Protein AF-A0A7K7Z639-F1 (afdb_monomer_lite)

Radius of gyration: 13.75 Å; chains: 1; bounding box: 36×29×29 Å

Organism: NCBI:txid254552

InterPro domains:
  IPR003417 Core-binding factor, beta subunit [PF02312] (1-105)
  IPR003417 Core-binding factor, beta subunit [PTHR10276] (1-105)
  IPR036552 Core-binding factor, beta subunit superfamily [G3DSA:2.40.250.10] (1-105)
  IPR036552 Core-binding factor, beta subunit superfamily [SSF50723] (1-105)

Secondary structure (DSSP, 8-state):
--S-TTS-HHHHHHHHHHHHHTTEEEEE-TTT--EEEEE-S-TT--S---PPPPTTTEESSSSTTEEEEEEEEEETTEEEEEEEEEETTTS-EEEEEEE-HHHH-

Foldseek 3Di:
DPPDPVDDLVVVLVVQVVCVQQQWDWDADPVPRRIDTFGQADPVDDDDDSDGRDCVAWPCPPDPQKIWGWGWDQDPNFTWIKTWMAGSRPRDTDIDIGGDPVVVD

Sequence (105 aa):
YTGFRDRPHEERQARFQNACRDGRSEIAFVATGTNLSLQFFPASWQGEQRQTPTREYVDFEREGGKVYLKAPMILNGVCVIWKGWIDLQRLDGMGCLEFDEERAQ

pLDDT: mean 92.7, std 9.74, range [52.72, 98.56]

Structure (mmCIF, N/CA/C/O backbone):
data_AF-A0A7K7Z639-F1
#
_entry.id   AF-A0A7K7Z639-F1
#
loop_
_atom_site.group_PDB
_atom_site.id
_atom_site.type_symbol
_atom_site.label_atom_id
_atom_site.label_alt_id
_atom_site.label_comp_id
_atom_site.label_asym_id
_atom_site.label_entity_id
_atom_site.label_seq_id
_atom_site.pdbx_PDB_ins_code
_atom_site.Cartn_x
_atom_site.Cartn_y
_atom_site.Cartn_z
_atom_site.occupancy
_atom_site.B_iso_or_equiv
_atom_site.auth_seq_id
_atom_site.auth_comp_id
_atom_site.auth_asym_id
_atom_site.auth_atom_id
_atom_site.pdbx_PDB_model_num
ATOM 1 N N . TYR A 1 1 ? -5.993 -4.470 -0.327 1.00 95.44 1 TYR A N 1
ATOM 2 C CA . TYR A 1 1 ? -5.347 -5.432 0.593 1.00 95.44 1 TYR A CA 1
ATOM 3 C C . TYR A 1 1 ? -5.820 -6.848 0.296 1.00 95.44 1 TYR A C 1
ATOM 5 O O . TYR A 1 1 ? -7.017 -7.055 0.107 1.00 95.44 1 TYR A O 1
ATOM 13 N N . THR A 1 2 ? -4.913 -7.823 0.224 1.00 95.44 2 THR A N 1
ATOM 14 C CA . THR A 1 2 ? -5.256 -9.206 -0.166 1.00 95.44 2 THR A CA 1
ATOM 15 C C . THR A 1 2 ? -5.226 -10.221 0.970 1.00 95.44 2 THR A C 1
ATOM 17 O O . THR A 1 2 ? -5.767 -11.306 0.774 1.00 95.44 2 THR A O 1
ATOM 20 N N . GLY A 1 3 ? -4.686 -9.875 2.141 1.00 94.06 3 GLY A N 1
ATOM 21 C CA . GLY A 1 3 ? -4.529 -10.800 3.266 1.00 94.06 3 GLY A CA 1
ATOM 22 C C . GLY A 1 3 ? -5.840 -11.246 3.933 1.00 94.06 3 GLY A C 1
ATOM 23 O O . GLY A 1 3 ? -6.852 -10.530 3.914 1.00 94.06 3 GLY A O 1
ATOM 24 N N . PHE A 1 4 ? -5.784 -12.439 4.540 1.00 95.06 4 PHE A N 1
ATOM 25 C CA . PHE A 1 4 ? -6.797 -13.033 5.431 1.00 95.06 4 PHE A CA 1
ATOM 26 C C . PHE A 1 4 ? -8.235 -12.987 4.889 1.00 95.06 4 PHE A C 1
ATOM 28 O O . P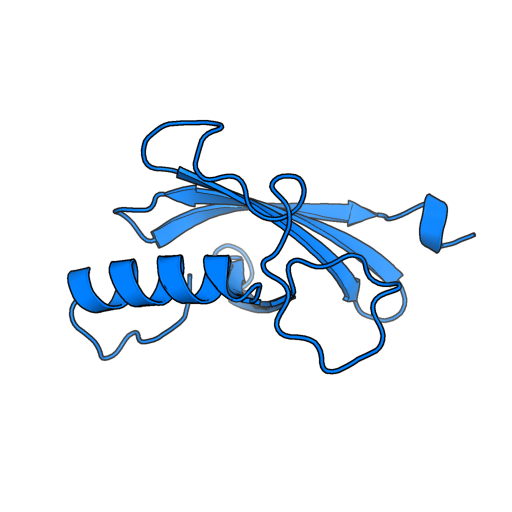HE A 1 4 ? -9.160 -12.622 5.609 1.00 95.06 4 PHE A O 1
ATOM 35 N N . ARG A 1 5 ? -8.447 -13.299 3.602 1.00 93.94 5 ARG A N 1
ATOM 36 C CA . ARG A 1 5 ? -9.785 -13.244 2.969 1.00 93.94 5 ARG A CA 1
ATOM 37 C C . ARG A 1 5 ? -10.802 -14.211 3.591 1.00 93.94 5 ARG A C 1
ATOM 39 O O . ARG A 1 5 ? -11.995 -14.007 3.416 1.00 93.94 5 ARG A O 1
ATOM 46 N N . ASP A 1 6 ? -10.327 -15.232 4.296 1.00 96.62 6 ASP A N 1
ATOM 47 C CA . ASP A 1 6 ? -11.101 -16.219 5.055 1.00 96.62 6 ASP A CA 1
ATOM 48 C C . ASP A 1 6 ? -11.613 -15.698 6.411 1.00 96.62 6 ASP A C 1
ATOM 50 O O . ASP A 1 6 ? -12.418 -16.366 7.058 1.00 96.62 6 ASP A O 1
ATOM 54 N N . ARG A 1 7 ? -11.147 -14.526 6.865 1.00 97.56 7 ARG A N 1
ATOM 55 C CA . ARG A 1 7 ? -11.450 -13.971 8.193 1.00 97.56 7 ARG A CA 1
ATOM 56 C C . ARG A 1 7 ? -12.541 -12.897 8.161 1.00 97.56 7 ARG A C 1
ATOM 58 O O . ARG A 1 7 ? -12.712 -12.236 7.132 1.00 97.56 7 ARG A O 1
ATOM 65 N N . PRO A 1 8 ? -13.243 -12.664 9.290 1.00 98.19 8 PRO A N 1
ATOM 66 C CA . PRO A 1 8 ? -14.183 -11.555 9.425 1.00 98.19 8 PRO A CA 1
ATOM 67 C C . PRO A 1 8 ? -13.544 -10.210 9.079 1.00 98.19 8 PRO A C 1
ATOM 69 O O . PRO A 1 8 ? -12.368 -9.971 9.356 1.00 98.19 8 PRO A O 1
ATOM 72 N N . HIS A 1 9 ? -14.336 -9.310 8.499 1.00 97.56 9 HIS A N 1
ATOM 73 C CA . HIS A 1 9 ? -13.838 -8.035 7.979 1.00 97.56 9 HIS A CA 1
ATOM 74 C C . HIS A 1 9 ? -13.130 -7.176 9.035 1.00 97.56 9 HIS A C 1
ATOM 76 O O . HIS A 1 9 ? -12.046 -6.664 8.777 1.00 97.56 9 HIS A O 1
ATOM 82 N N . GLU A 1 10 ? -13.682 -7.093 10.244 1.00 97.81 10 GLU A N 1
ATOM 83 C CA . GLU A 1 10 ? -13.077 -6.369 11.371 1.00 97.81 10 GLU A CA 1
ATOM 84 C C . GLU A 1 10 ? -11.699 -6.935 11.760 1.00 97.81 10 GLU A C 1
ATOM 86 O O . GLU A 1 10 ? -10.735 -6.193 11.955 1.00 97.81 10 GLU A O 1
ATOM 91 N N . GLU A 1 11 ? -11.556 -8.266 11.769 1.00 98.06 11 GLU A N 1
ATOM 92 C CA . GLU A 1 11 ? -10.267 -8.916 12.021 1.00 98.06 11 GLU A CA 1
ATOM 93 C C . GLU A 1 11 ? -9.257 -8.570 10.917 1.00 98.06 11 GLU A C 1
ATOM 95 O O . GLU A 1 11 ? -8.088 -8.289 11.198 1.00 98.06 11 GLU A O 1
ATOM 100 N N . ARG A 1 12 ? -9.701 -8.530 9.655 1.00 97.88 12 ARG A N 1
ATOM 101 C CA . ARG A 1 12 ? -8.855 -8.131 8.520 1.00 97.88 12 ARG A CA 1
ATOM 102 C C . ARG A 1 12 ? -8.387 -6.685 8.645 1.00 97.88 12 ARG A C 1
ATOM 104 O O . ARG A 1 12 ? -7.221 -6.419 8.358 1.00 97.88 12 ARG A O 1
ATOM 111 N N . GLN A 1 13 ? -9.249 -5.774 9.096 1.00 98.31 13 GLN A N 1
ATOM 112 C CA . GLN A 1 13 ? -8.891 -4.371 9.326 1.00 98.31 13 GLN A CA 1
ATOM 113 C C . GLN A 1 13 ? -7.798 -4.249 10.391 1.00 98.31 13 GLN A C 1
ATOM 115 O O . GLN A 1 13 ? -6.770 -3.612 10.150 1.00 98.31 13 GLN A O 1
ATOM 120 N N . ALA A 1 14 ? -7.979 -4.913 11.536 1.00 98.06 14 ALA A N 1
ATOM 121 C CA . ALA A 1 14 ? -6.997 -4.910 12.618 1.00 98.06 14 ALA A CA 1
ATOM 122 C C . ALA A 1 14 ? -5.654 -5.511 12.168 1.00 98.06 14 ALA A C 1
ATOM 124 O O . ALA A 1 14 ? -4.593 -4.927 12.402 1.00 98.06 14 ALA A O 1
ATOM 125 N N . ARG A 1 15 ? -5.686 -6.647 11.458 1.00 97.81 15 ARG A N 1
ATOM 126 C CA . ARG A 1 15 ? -4.482 -7.305 10.928 1.00 97.81 15 ARG A CA 1
ATOM 127 C C . ARG A 1 15 ? -3.757 -6.459 9.893 1.00 97.81 15 ARG A C 1
ATOM 129 O O . ARG A 1 15 ? -2.534 -6.392 9.943 1.00 97.81 15 ARG A O 1
ATOM 136 N N . PHE A 1 16 ? -4.483 -5.812 8.984 1.00 98.12 16 PHE A N 1
ATOM 137 C CA . PHE A 1 16 ? -3.892 -4.913 7.998 1.00 98.12 16 PHE A CA 1
ATOM 138 C C . PHE A 1 16 ? -3.155 -3.755 8.676 1.00 98.12 16 PHE A C 1
ATOM 140 O O . PHE A 1 16 ? -1.981 -3.530 8.389 1.00 98.12 16 PHE A O 1
ATOM 147 N N . GLN A 1 17 ? -3.805 -3.072 9.623 1.00 97.75 17 GLN A N 1
ATOM 148 C CA . GLN A 1 17 ? -3.183 -1.962 10.344 1.00 97.75 17 GLN A CA 1
ATOM 149 C C . GLN A 1 17 ? -1.944 -2.403 11.129 1.00 97.75 17 GLN A C 1
ATOM 151 O O . GLN A 1 17 ? -0.925 -1.715 11.098 1.00 97.75 17 GLN A O 1
ATOM 156 N N . ASN A 1 18 ? -2.007 -3.554 11.803 1.00 96.69 18 ASN A N 1
ATOM 157 C CA . ASN A 1 18 ? -0.862 -4.098 12.531 1.00 96.69 18 ASN A CA 1
ATOM 158 C C . ASN A 1 18 ? 0.283 -4.467 11.584 1.00 96.69 18 ASN A C 1
ATOM 160 O O . ASN A 1 18 ? 1.412 -4.075 11.837 1.00 96.69 18 ASN A O 1
ATOM 164 N N . ALA A 1 19 ? -0.004 -5.110 10.450 1.00 96.06 19 ALA A N 1
ATOM 165 C CA . ALA A 1 19 ? 1.014 -5.433 9.452 1.00 96.06 19 ALA A CA 1
ATOM 166 C C . ALA A 1 19 ? 1.698 -4.168 8.900 1.00 96.06 19 ALA A C 1
ATOM 168 O O . ALA A 1 19 ? 2.924 -4.125 8.794 1.00 96.06 19 ALA A O 1
ATOM 169 N N . CYS A 1 20 ? 0.930 -3.105 8.630 1.00 96.50 20 CYS A N 1
ATOM 170 C CA . CYS A 1 20 ? 1.489 -1.808 8.252 1.00 96.50 20 CYS A CA 1
ATOM 171 C C . CYS A 1 20 ? 2.412 -1.237 9.336 1.00 96.50 20 CYS A C 1
ATOM 173 O O . CYS A 1 20 ? 3.501 -0.783 9.001 1.00 96.50 20 CYS A O 1
ATOM 175 N N . ARG A 1 21 ? 2.032 -1.310 10.620 1.00 95.25 21 ARG A N 1
ATOM 176 C CA . ARG A 1 21 ? 2.899 -0.908 11.748 1.00 95.25 21 ARG A CA 1
ATOM 177 C C . ARG A 1 21 ? 4.122 -1.814 11.917 1.00 95.25 21 ARG A C 1
ATOM 179 O O . ARG A 1 21 ? 5.144 -1.344 12.394 1.00 95.25 21 ARG A O 1
ATOM 186 N N . ASP A 1 22 ? 4.045 -3.064 11.475 1.00 93.56 22 ASP A N 1
ATOM 187 C CA . ASP A 1 22 ? 5.178 -3.994 11.409 1.00 93.56 22 ASP A CA 1
ATOM 188 C C . ASP A 1 22 ? 6.044 -3.785 10.148 1.00 93.56 22 ASP A C 1
ATOM 190 O O . ASP A 1 22 ? 7.039 -4.482 9.953 1.00 93.56 22 ASP A O 1
ATOM 194 N N . GLY A 1 23 ? 5.669 -2.849 9.269 1.00 94.19 23 GLY A N 1
ATOM 195 C CA . GLY A 1 23 ? 6.449 -2.484 8.090 1.00 94.19 23 GLY A CA 1
ATOM 196 C C . GLY A 1 23 ? 6.253 -3.385 6.872 1.00 94.19 23 GLY A C 1
ATOM 197 O O . GLY A 1 23 ? 7.103 -3.390 5.983 1.00 94.19 23 GLY A O 1
ATOM 198 N N . ARG A 1 24 ? 5.153 -4.146 6.786 1.00 94.38 24 ARG A N 1
ATOM 199 C CA . ARG A 1 24 ? 4.871 -5.007 5.623 1.00 94.38 24 ARG A CA 1
ATOM 200 C C . ARG A 1 24 ? 3.389 -5.127 5.297 1.00 94.38 24 A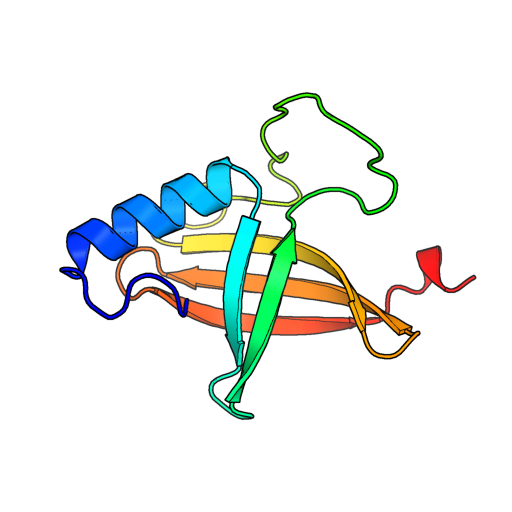RG A C 1
ATOM 202 O O . ARG A 1 24 ? 2.538 -5.065 6.175 1.00 94.38 24 ARG A O 1
ATOM 209 N N . SER A 1 25 ? 3.053 -5.360 4.034 1.00 96.31 25 SER A N 1
ATOM 210 C CA . SER A 1 25 ? 1.677 -5.703 3.655 1.00 96.31 25 SER A CA 1
ATOM 211 C C . SER A 1 25 ? 1.613 -6.400 2.305 1.00 96.31 25 SER A C 1
ATOM 213 O O . SER A 1 25 ? 2.519 -6.276 1.486 1.00 96.31 25 SER A O 1
ATOM 215 N N . GLU A 1 26 ? 0.510 -7.100 2.062 1.00 95.69 26 GLU A N 1
ATOM 216 C CA . GLU A 1 26 ? 0.202 -7.708 0.772 1.00 95.69 26 GLU A CA 1
ATOM 217 C C . GLU A 1 26 ? -0.966 -6.978 0.115 1.00 95.69 26 GLU A C 1
ATOM 219 O O . GLU A 1 26 ? -2.060 -6.817 0.683 1.00 95.69 26 GLU A O 1
ATOM 224 N N . ILE A 1 27 ? -0.730 -6.528 -1.110 1.00 96.44 27 ILE A N 1
ATOM 225 C CA . ILE A 1 27 ? -1.722 -5.832 -1.919 1.00 96.44 27 ILE A CA 1
ATOM 226 C C . ILE A 1 27 ? -1.793 -6.448 -3.310 1.00 96.44 27 ILE A C 1
ATOM 228 O O . ILE A 1 27 ? -0.910 -7.187 -3.733 1.00 96.44 27 ILE A O 1
ATOM 232 N N . ALA A 1 28 ? -2.844 -6.099 -4.041 1.00 96.00 28 ALA A N 1
ATOM 233 C CA . ALA A 1 28 ? -2.929 -6.391 -5.457 1.00 96.00 28 ALA A CA 1
ATOM 234 C C . ALA A 1 28 ? -3.501 -5.197 -6.200 1.00 96.00 28 ALA A C 1
ATOM 236 O O . ALA A 1 28 ? -4.414 -4.531 -5.701 1.00 96.00 28 ALA A O 1
ATOM 237 N N . PHE A 1 29 ? -2.999 -4.970 -7.408 1.00 95.19 29 PHE A N 1
ATOM 238 C CA . PHE A 1 29 ? -3.654 -4.087 -8.356 1.00 95.19 29 PHE A CA 1
ATOM 239 C C . PHE A 1 29 ? -4.887 -4.786 -8.919 1.00 95.19 29 PHE A C 1
ATOM 241 O O . PHE A 1 29 ? -4.779 -5.797 -9.606 1.00 95.19 29 PHE A O 1
ATOM 248 N N . VAL A 1 30 ? -6.071 -4.236 -8.640 1.00 93.25 30 VAL A N 1
ATOM 249 C CA . VAL A 1 30 ? -7.347 -4.809 -9.104 1.00 93.25 30 VAL A CA 1
ATOM 250 C C . VAL A 1 30 ? -7.411 -4.860 -10.633 1.00 93.25 30 VAL A C 1
ATOM 252 O O . VAL A 1 30 ? -7.891 -5.843 -11.183 1.00 93.25 30 VAL A O 1
ATOM 255 N N . ALA A 1 31 ? -6.875 -3.842 -11.315 1.00 89.00 31 ALA A N 1
ATOM 256 C CA . ALA A 1 31 ? -6.916 -3.732 -12.773 1.00 89.00 31 ALA A CA 1
ATOM 257 C C . ALA A 1 31 ? -6.151 -4.850 -13.505 1.00 89.00 31 ALA A C 1
ATOM 259 O O . ALA A 1 31 ? -6.546 -5.242 -14.597 1.00 89.00 31 ALA A O 1
ATOM 260 N N . THR A 1 32 ? -5.064 -5.359 -12.918 1.00 93.06 32 THR A N 1
ATOM 261 C CA . THR A 1 32 ? -4.180 -6.346 -13.564 1.00 93.06 32 THR A CA 1
ATOM 262 C C . THR A 1 32 ? -4.146 -7.692 -12.846 1.00 93.06 32 THR A C 1
ATOM 264 O O . THR A 1 32 ? -3.593 -8.653 -13.370 1.00 93.06 32 THR A O 1
ATOM 267 N N . GLY A 1 33 ? -4.684 -7.773 -11.625 1.00 92.75 33 GLY A N 1
ATOM 268 C CA . GLY A 1 33 ? -4.540 -8.940 -10.755 1.00 92.75 33 GLY A CA 1
ATOM 269 C C . GLY A 1 33 ? -3.116 -9.152 -10.222 1.00 92.75 33 GLY A C 1
ATOM 270 O O . GLY A 1 33 ? -2.846 -10.182 -9.607 1.00 92.75 33 GLY A O 1
ATOM 271 N N . THR A 1 34 ? -2.196 -8.205 -10.434 1.00 94.56 34 THR A N 1
ATOM 272 C CA . THR A 1 34 ? -0.802 -8.315 -9.983 1.00 94.56 34 THR A CA 1
ATOM 273 C C . THR A 1 34 ? -0.726 -8.175 -8.467 1.00 94.56 34 THR A C 1
ATOM 275 O O . THR A 1 34 ? -1.095 -7.130 -7.930 1.00 94.56 34 THR A O 1
ATOM 278 N N . ASN A 1 35 ? -0.226 -9.206 -7.782 1.00 95.69 35 ASN A N 1
ATOM 279 C CA . ASN A 1 35 ? 0.015 -9.179 -6.339 1.00 95.69 35 ASN A CA 1
ATOM 280 C C . ASN A 1 35 ? 1.418 -8.640 -6.045 1.00 95.69 35 ASN A C 1
ATOM 282 O O . ASN A 1 35 ? 2.374 -8.997 -6.731 1.00 95.69 35 ASN A O 1
ATOM 286 N N . LEU A 1 36 ? 1.532 -7.817 -5.007 1.00 95.81 36 LEU A N 1
ATOM 287 C CA . LEU A 1 36 ? 2.787 -7.259 -4.521 1.00 95.81 36 LEU A CA 1
ATOM 288 C C . LEU A 1 36 ? 2.895 -7.488 -3.012 1.00 95.81 36 LEU A C 1
ATOM 290 O O . LEU A 1 36 ? 1.989 -7.133 -2.251 1.00 95.81 36 LEU A O 1
ATOM 294 N N . SER A 1 37 ? 4.029 -8.039 -2.589 1.00 95.50 37 SER A N 1
ATOM 295 C CA . SER A 1 37 ? 4.451 -8.056 -1.190 1.00 95.50 37 SER A CA 1
ATOM 296 C C . SER A 1 37 ? 5.321 -6.828 -0.945 1.00 95.50 37 SER A C 1
ATOM 298 O O . SER A 1 37 ? 6.390 -6.691 -1.537 1.00 95.50 37 SER A O 1
ATOM 300 N N . LEU A 1 38 ? 4.840 -5.914 -0.108 1.00 95.75 38 LEU A N 1
ATOM 301 C CA . LEU A 1 38 ? 5.474 -4.626 0.150 1.00 95.75 38 LEU A CA 1
ATOM 302 C C . LEU A 1 38 ? 6.230 -4.636 1.477 1.00 95.75 38 LEU A C 1
ATOM 304 O O . LEU A 1 38 ? 5.756 -5.208 2.463 1.00 95.75 38 LEU A O 1
ATOM 308 N N . GLN A 1 39 ? 7.364 -3.937 1.501 1.00 95.00 39 GLN A N 1
ATOM 309 C CA . GLN A 1 39 ? 8.115 -3.598 2.707 1.00 95.00 39 GLN A CA 1
ATOM 310 C C . GLN A 1 39 ? 8.215 -2.075 2.823 1.00 95.00 39 GLN A C 1
ATOM 312 O O . GLN A 1 39 ? 8.559 -1.391 1.861 1.00 95.00 39 GLN A O 1
ATOM 317 N N . PHE A 1 40 ? 7.900 -1.544 3.999 1.00 94.62 40 PHE A N 1
ATOM 318 C CA . PHE A 1 40 ? 7.789 -0.109 4.263 1.00 94.62 40 PHE A CA 1
ATOM 319 C C . PHE A 1 40 ? 9.054 0.426 4.939 1.00 94.62 40 PHE A C 1
ATOM 321 O O . PHE A 1 40 ? 8.997 1.081 5.977 1.00 94.62 40 PHE A O 1
ATOM 328 N N . PHE A 1 41 ? 10.208 0.111 4.356 1.00 91.75 41 PHE A N 1
ATOM 329 C CA . PHE A 1 41 ? 11.518 0.512 4.859 1.00 91.75 41 PHE A CA 1
ATOM 330 C C . PHE A 1 41 ? 12.376 1.077 3.724 1.00 91.75 41 PHE A C 1
ATOM 332 O O . PHE A 1 41 ? 12.147 0.744 2.557 1.00 91.75 41 PHE A O 1
ATOM 339 N N . PRO A 1 42 ? 13.389 1.903 4.035 1.00 85.62 42 PRO A N 1
ATOM 340 C CA . PRO A 1 42 ? 14.375 2.303 3.043 1.00 85.62 42 PRO A CA 1
ATOM 341 C C . PRO A 1 42 ? 15.060 1.064 2.467 1.00 85.62 42 PRO A C 1
ATOM 343 O O . PRO A 1 42 ? 15.480 0.184 3.207 1.00 85.62 42 PRO A O 1
ATOM 346 N N . ALA A 1 43 ? 15.264 0.990 1.156 1.00 76.69 43 ALA A N 1
ATOM 347 C CA . ALA A 1 43 ? 15.861 -0.208 0.557 1.00 76.69 43 ALA A CA 1
ATOM 348 C C . ALA A 1 43 ? 17.394 -0.327 0.754 1.00 76.69 43 ALA A C 1
ATOM 350 O O . ALA A 1 43 ? 18.041 -1.128 0.095 1.00 76.69 43 ALA A O 1
ATOM 351 N N . SER A 1 44 ? 18.007 0.503 1.608 1.00 72.44 44 SER A N 1
ATOM 352 C CA . SER A 1 44 ? 19.370 0.302 2.137 1.00 72.44 44 SER A CA 1
ATOM 353 C C . SER A 1 44 ? 19.364 -0.505 3.442 1.00 72.44 44 SER A C 1
ATOM 355 O O . SER A 1 44 ? 20.414 -0.748 4.031 1.00 72.44 44 SER A O 1
ATOM 357 N N . TRP A 1 45 ? 18.183 -0.905 3.912 1.00 68.69 45 TRP A N 1
ATOM 358 C CA . TRP A 1 45 ? 18.009 -1.589 5.178 1.00 68.69 45 TRP A CA 1
ATOM 359 C C . TRP A 1 45 ? 18.520 -3.036 5.101 1.00 68.69 45 TRP A C 1
ATOM 361 O O . TRP A 1 45 ? 18.012 -3.852 4.333 1.00 68.69 45 TRP A O 1
ATOM 371 N N . GLN A 1 46 ? 19.544 -3.343 5.901 1.00 58.09 46 GLN A N 1
ATOM 372 C CA . GLN A 1 46 ? 20.124 -4.675 6.075 1.00 58.09 46 GLN A CA 1
ATOM 373 C C . GLN A 1 46 ? 20.075 -5.048 7.571 1.00 58.09 46 GLN A C 1
ATOM 375 O O . GLN A 1 46 ? 20.988 -4.704 8.313 1.00 58.09 46 GLN A O 1
ATOM 380 N N . GLY A 1 47 ? 19.026 -5.745 8.029 1.00 60.56 47 GLY A N 1
ATOM 381 C CA . GLY A 1 47 ? 19.119 -6.586 9.238 1.00 60.56 47 GLY A CA 1
ATOM 382 C C . GLY A 1 47 ? 18.217 -6.297 10.460 1.00 60.56 47 GLY A C 1
ATOM 383 O O . GLY A 1 47 ? 18.065 -5.173 10.927 1.00 60.56 47 GLY A O 1
ATOM 384 N N . GLU A 1 48 ? 17.684 -7.416 10.975 1.00 52.72 48 GLU A N 1
ATOM 385 C CA . GLU A 1 48 ? 17.290 -7.896 12.326 1.00 52.72 48 GLU A CA 1
ATOM 386 C C . GLU A 1 48 ? 16.798 -7.007 13.487 1.00 52.72 48 GLU A C 1
ATOM 388 O O . GLU A 1 48 ? 16.240 -7.573 14.434 1.00 52.72 48 GLU A O 1
ATOM 393 N N . GLN A 1 49 ? 16.886 -5.676 13.477 1.00 56.44 49 GLN A N 1
ATOM 394 C CA . GLN A 1 49 ? 16.223 -4.899 14.538 1.00 56.44 49 GLN A CA 1
ATOM 395 C C . GLN A 1 49 ? 14.746 -4.660 14.210 1.00 56.44 49 GLN A C 1
ATOM 397 O O . GLN A 1 49 ? 14.414 -4.129 13.156 1.00 56.44 49 GLN A O 1
ATOM 402 N N . ARG A 1 50 ? 13.843 -5.014 15.139 1.00 61.28 50 ARG A N 1
ATOM 403 C CA . ARG A 1 50 ? 12.416 -4.638 15.097 1.00 61.28 50 ARG A CA 1
ATOM 404 C C . ARG A 1 50 ? 12.279 -3.118 15.238 1.00 61.28 50 ARG A C 1
ATOM 406 O O . ARG A 1 50 ? 11.975 -2.619 16.318 1.00 61.28 50 ARG A O 1
ATOM 413 N N . GLN A 1 51 ? 12.547 -2.385 14.167 1.00 70.12 51 GLN A N 1
ATOM 414 C CA . GLN A 1 51 ? 12.227 -0.970 14.070 1.00 70.12 51 GLN A CA 1
ATOM 415 C C . GLN A 1 51 ? 10.884 -0.795 13.377 1.00 70.12 51 GLN A C 1
ATOM 417 O O . GLN A 1 51 ? 10.588 -1.432 12.368 1.00 70.12 51 GLN A O 1
ATOM 422 N N . THR A 1 52 ? 10.072 0.081 13.952 1.00 85.12 52 THR A N 1
ATOM 423 C CA . THR A 1 52 ? 8.807 0.528 13.378 1.00 85.12 52 THR A CA 1
ATOM 424 C C . THR A 1 52 ? 9.102 1.384 12.139 1.00 85.12 52 THR A C 1
ATOM 426 O O . THR A 1 52 ? 10.009 2.221 12.200 1.00 85.12 52 THR A O 1
ATOM 429 N N . PRO A 1 53 ? 8.372 1.214 11.022 1.00 91.69 53 PRO A N 1
ATOM 430 C CA . PRO A 1 53 ? 8.510 2.077 9.857 1.00 91.69 53 PRO A CA 1
ATOM 431 C C . PRO A 1 53 ? 8.266 3.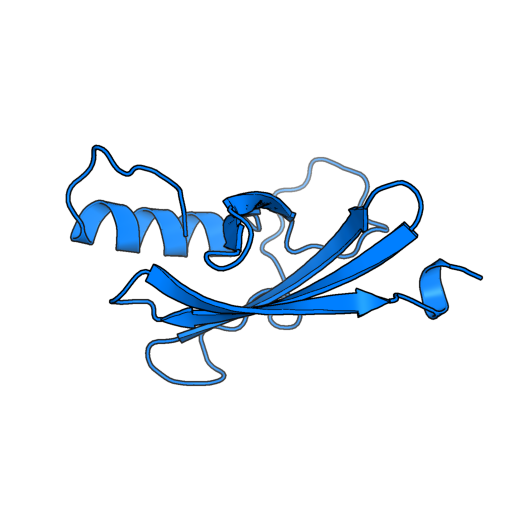538 10.245 1.00 91.69 53 PRO A C 1
ATOM 433 O O . PRO A 1 53 ? 7.421 3.850 11.089 1.00 91.69 53 PRO A O 1
ATOM 436 N N . THR A 1 54 ? 9.018 4.449 9.629 1.00 94.06 54 THR A N 1
ATOM 437 C CA . THR A 1 54 ? 8.835 5.883 9.866 1.00 94.06 54 THR A CA 1
ATOM 438 C C . THR A 1 54 ? 7.570 6.384 9.172 1.00 94.06 54 THR A C 1
ATOM 440 O O . THR A 1 54 ? 7.042 5.754 8.250 1.00 94.06 54 THR A O 1
ATOM 443 N N . ARG A 1 55 ? 7.117 7.580 9.565 1.00 95.38 55 ARG A N 1
ATOM 444 C CA . ARG A 1 55 ? 5.960 8.247 8.951 1.00 95.38 55 ARG A CA 1
ATOM 445 C C . ARG A 1 55 ? 6.129 8.500 7.447 1.00 95.38 55 ARG A C 1
ATOM 447 O O . ARG A 1 55 ? 5.145 8.609 6.733 1.00 95.38 55 ARG A O 1
ATOM 454 N N . GLU A 1 56 ? 7.364 8.554 6.946 1.00 95.62 56 GLU A N 1
ATOM 455 C CA . GLU A 1 56 ? 7.627 8.671 5.507 1.00 95.62 56 GLU A CA 1
ATOM 456 C C . GLU A 1 56 ? 7.124 7.445 4.718 1.00 95.62 56 GLU A C 1
ATOM 458 O O . GLU A 1 56 ? 6.674 7.582 3.579 1.00 95.62 56 GLU A O 1
ATOM 463 N N . TYR A 1 57 ? 7.188 6.253 5.322 1.00 96.50 57 TYR A N 1
ATOM 464 C CA . TYR A 1 57 ? 6.810 4.990 4.683 1.00 96.50 57 TYR A CA 1
ATOM 465 C C . TYR A 1 57 ? 5.402 4.531 5.060 1.00 96.50 57 TYR A C 1
ATOM 467 O O . TYR A 1 57 ? 4.745 3.879 4.247 1.00 96.50 57 TYR A O 1
ATOM 475 N N . VAL A 1 58 ? 4.935 4.875 6.265 1.00 97.94 58 VAL A N 1
ATOM 476 C CA . VAL A 1 58 ? 3.598 4.537 6.774 1.00 97.94 58 VAL A CA 1
ATOM 477 C C . VAL A 1 58 ? 3.009 5.730 7.529 1.00 97.94 58 VAL A C 1
ATOM 479 O O . VAL A 1 58 ? 3.397 6.004 8.662 1.00 97.94 58 VAL A O 1
ATOM 482 N N . ASP A 1 59 ? 2.035 6.416 6.932 1.00 98.19 59 ASP A N 1
ATOM 483 C CA . ASP A 1 59 ? 1.386 7.595 7.519 1.00 98.19 59 ASP A CA 1
ATOM 484 C C . ASP A 1 59 ? -0.121 7.368 7.719 1.00 98.19 59 ASP A C 1
ATOM 486 O O . ASP A 1 59 ? -0.902 7.388 6.764 1.00 98.19 59 ASP A O 1
ATOM 490 N N . PHE A 1 60 ? -0.530 7.168 8.974 1.00 97.94 60 PHE A N 1
ATOM 491 C CA . PHE A 1 60 ? -1.939 7.074 9.390 1.00 97.94 60 PHE A CA 1
ATOM 492 C C . PHE A 1 60 ? -2.576 8.437 9.705 1.00 97.94 60 PHE A C 1
ATOM 494 O O . PHE A 1 60 ? -3.783 8.521 9.913 1.00 97.94 60 PHE A O 1
ATOM 501 N N . GLU A 1 61 ? -1.775 9.496 9.803 1.00 97.25 61 GLU A N 1
ATOM 502 C CA . GLU A 1 61 ? -2.200 10.812 10.288 1.00 97.25 61 GLU A CA 1
ATOM 503 C C . GLU A 1 61 ? -2.423 11.815 9.155 1.00 97.25 61 GLU A C 1
ATOM 505 O O . GLU A 1 61 ? -3.035 12.859 9.370 1.00 97.25 61 GLU A O 1
ATOM 510 N N . ARG A 1 62 ? -1.936 11.523 7.943 1.00 96.75 62 ARG A N 1
ATOM 511 C CA . ARG A 1 62 ? -2.096 12.401 6.777 1.00 96.75 62 ARG A CA 1
ATOM 512 C C . ARG A 1 62 ? -3.559 12.677 6.428 1.00 96.75 62 ARG A C 1
ATOM 514 O O . ARG A 1 62 ? -3.885 13.797 6.050 1.00 96.75 62 ARG A O 1
ATOM 521 N N . GLU A 1 63 ? -4.425 11.670 6.523 1.00 97.69 63 GLU A N 1
ATOM 522 C CA . GLU A 1 63 ? -5.863 11.809 6.279 1.00 97.69 63 GLU A CA 1
ATOM 523 C C . GLU A 1 63 ? -6.639 10.792 7.119 1.00 97.69 63 GLU A C 1
ATOM 525 O O . GLU A 1 63 ? -6.335 9.598 7.101 1.00 97.69 63 GLU A O 1
ATOM 530 N N . GLY A 1 64 ? -7.659 11.261 7.841 1.00 97.44 64 GLY A N 1
ATOM 531 C CA . GLY A 1 64 ? -8.469 10.410 8.708 1.00 97.44 64 GLY A CA 1
ATOM 532 C C . GLY A 1 64 ? -9.128 9.259 7.944 1.00 97.44 64 GLY A C 1
ATOM 533 O O . GLY A 1 64 ? -9.717 9.457 6.885 1.00 97.44 64 GLY A O 1
ATOM 534 N N . GLY A 1 65 ? -9.039 8.047 8.495 1.00 97.44 65 GLY A N 1
ATOM 535 C CA . GLY A 1 65 ? -9.624 6.847 7.891 1.00 97.44 65 GLY A CA 1
ATOM 536 C C . GLY A 1 65 ? -8.794 6.223 6.765 1.00 97.44 65 GLY A C 1
ATOM 537 O O . GLY A 1 65 ? -9.202 5.192 6.235 1.00 97.44 65 GLY A O 1
ATOM 538 N N . LYS A 1 66 ? -7.621 6.776 6.430 1.00 98.50 66 LYS A N 1
ATOM 539 C CA . LYS A 1 66 ? -6.701 6.221 5.429 1.00 98.50 66 LYS A CA 1
ATOM 540 C C . LYS A 1 66 ? -5.307 6.009 6.007 1.00 98.50 66 LYS A C 1
ATOM 542 O O . LYS A 1 66 ? -4.918 6.626 6.992 1.00 98.50 66 LYS A O 1
ATOM 547 N N . VAL A 1 67 ? -4.539 5.143 5.358 1.00 98.50 67 VAL A N 1
ATOM 548 C CA . VAL A 1 67 ? -3.090 5.038 5.555 1.00 98.50 67 VAL A CA 1
ATOM 549 C C . VAL A 1 67 ? -2.389 5.275 4.230 1.00 98.50 67 VAL A C 1
ATOM 551 O O . VAL A 1 67 ? -2.733 4.642 3.232 1.00 98.50 67 VAL A O 1
ATOM 554 N N . TYR A 1 68 ? -1.424 6.189 4.216 1.00 98.56 68 TYR A N 1
ATOM 555 C CA . TYR A 1 68 ? -0.539 6.424 3.081 1.00 98.56 68 TYR A CA 1
ATOM 556 C C . TYR A 1 68 ? 0.723 5.591 3.250 1.00 98.56 68 TYR A C 1
ATOM 558 O O . TYR A 1 68 ? 1.281 5.501 4.341 1.00 98.56 68 TYR A O 1
ATOM 566 N N . LEU A 1 69 ? 1.146 4.952 2.169 1.00 98.31 69 LEU A N 1
ATOM 567 C CA . LEU A 1 69 ? 2.159 3.913 2.186 1.00 98.31 69 LEU A CA 1
ATOM 568 C C . LEU A 1 69 ? 3.156 4.144 1.043 1.00 98.31 69 LEU A C 1
ATOM 570 O O . LEU A 1 69 ? 2.760 4.480 -0.078 1.00 98.31 69 LEU A O 1
ATOM 574 N N . LYS A 1 70 ? 4.442 3.933 1.324 1.00 97.75 70 LYS A N 1
ATOM 575 C CA . LYS A 1 70 ? 5.551 4.004 0.362 1.00 97.75 70 LYS A CA 1
ATOM 576 C C . LYS A 1 70 ? 6.434 2.770 0.545 1.00 97.75 70 LYS A C 1
ATOM 578 O O . LYS A 1 70 ? 6.802 2.444 1.669 1.00 97.75 70 LYS A O 1
ATOM 583 N N . ALA A 1 71 ? 6.765 2.084 -0.544 1.00 97.00 71 ALA A N 1
ATOM 584 C CA . ALA A 1 71 ? 7.557 0.857 -0.524 1.00 97.00 71 ALA A CA 1
ATOM 585 C C . ALA A 1 71 ? 8.525 0.814 -1.722 1.00 97.00 71 ALA A C 1
ATOM 587 O O . ALA A 1 71 ? 8.074 0.604 -2.850 1.00 97.00 71 ALA A O 1
ATOM 588 N N . PRO A 1 72 ? 9.836 1.028 -1.515 1.00 95.56 72 PRO A N 1
ATOM 589 C CA . PRO A 1 72 ? 10.835 0.825 -2.557 1.00 95.56 72 PRO A CA 1
ATOM 590 C C . PRO A 1 72 ? 11.033 -0.673 -2.817 1.00 95.56 72 PRO A C 1
ATOM 592 O O . PRO A 1 72 ? 11.050 -1.478 -1.885 1.00 95.56 72 PRO A O 1
ATOM 595 N N . MET A 1 73 ? 11.189 -1.061 -4.080 1.00 93.94 73 MET A N 1
ATOM 596 C CA . MET A 1 73 ? 11.413 -2.451 -4.471 1.00 93.94 73 MET A CA 1
ATOM 597 C C . MET A 1 73 ? 12.101 -2.564 -5.833 1.00 93.94 73 MET A C 1
ATOM 599 O O . MET A 1 73 ? 12.135 -1.621 -6.619 1.00 93.94 73 MET A O 1
ATOM 603 N N . ILE A 1 74 ? 12.630 -3.752 -6.123 1.00 93.75 74 ILE A N 1
ATOM 604 C CA . ILE A 1 74 ? 13.123 -4.103 -7.454 1.00 93.75 74 ILE A CA 1
ATOM 605 C C . ILE A 1 74 ? 12.047 -4.924 -8.153 1.00 93.75 74 ILE A C 1
ATOM 607 O O . ILE A 1 74 ? 11.701 -6.013 -7.693 1.00 93.75 74 ILE A O 1
ATOM 611 N N . LEU A 1 75 ? 11.527 -4.421 -9.269 1.00 93.69 75 LEU A N 1
ATOM 612 C CA . LEU A 1 75 ? 10.538 -5.121 -10.082 1.00 93.69 75 LEU A CA 1
ATOM 613 C C . LEU A 1 75 ? 11.141 -5.426 -11.451 1.00 93.69 75 LEU A C 1
ATOM 615 O O . LEU A 1 75 ? 11.436 -4.516 -12.219 1.00 93.69 75 LEU A O 1
ATOM 619 N N . ASN A 1 76 ? 11.340 -6.713 -11.750 1.00 92.88 76 ASN A N 1
ATOM 620 C CA . ASN A 1 76 ? 11.939 -7.179 -13.008 1.00 92.88 76 ASN A CA 1
ATOM 621 C C . ASN A 1 76 ? 13.279 -6.491 -13.348 1.00 92.88 76 ASN A C 1
ATOM 623 O O . ASN A 1 76 ? 13.533 -6.148 -14.498 1.00 92.88 76 ASN A O 1
ATOM 627 N N . GLY A 1 77 ? 14.129 -6.273 -12.339 1.00 93.50 77 GLY A N 1
ATOM 628 C CA . GLY A 1 77 ? 15.434 -5.619 -12.503 1.00 93.50 77 GLY A CA 1
ATOM 629 C C . GLY A 1 77 ? 15.394 -4.088 -12.529 1.00 93.50 77 GLY A C 1
ATOM 630 O O . GLY A 1 77 ? 16.439 -3.472 -12.699 1.00 93.50 77 GLY A O 1
ATOM 631 N N . VAL A 1 78 ? 14.225 -3.470 -12.334 1.00 94.88 78 VAL A N 1
ATOM 632 C CA . VAL A 1 78 ? 14.057 -2.010 -12.323 1.00 94.88 78 VAL A CA 1
ATOM 633 C C . VAL A 1 78 ? 13.787 -1.522 -10.899 1.00 94.88 78 VAL A C 1
ATOM 635 O O . VAL A 1 78 ? 12.895 -2.045 -10.225 1.00 94.88 78 VAL A O 1
ATOM 638 N N . CYS A 1 79 ? 14.542 -0.517 -10.444 1.00 95.31 79 CYS A N 1
ATOM 639 C CA . CYS A 1 79 ? 14.285 0.180 -9.183 1.00 95.31 79 CYS A CA 1
ATOM 640 C C . CYS A 1 79 ? 12.984 0.984 -9.298 1.00 95.31 79 CYS A C 1
ATOM 642 O O . CYS A 1 79 ? 12.870 1.888 -10.127 1.00 95.31 79 CYS A O 1
ATOM 644 N N . VAL A 1 80 ? 11.992 0.640 -8.479 1.00 96.44 80 VAL A N 1
ATOM 645 C CA . VAL A 1 80 ? 10.695 1.320 -8.439 1.00 96.44 80 VAL A CA 1
ATOM 646 C C . VAL A 1 80 ? 10.269 1.589 -7.002 1.00 96.44 80 VAL A C 1
ATOM 648 O O . VAL A 1 80 ? 10.648 0.879 -6.072 1.00 96.44 80 VAL A O 1
ATOM 651 N N . ILE A 1 81 ? 9.417 2.590 -6.819 1.00 97.38 81 ILE A N 1
ATOM 652 C CA . ILE A 1 81 ? 8.744 2.867 -5.555 1.00 97.38 81 ILE A CA 1
ATOM 653 C C . ILE A 1 81 ? 7.250 2.680 -5.768 1.00 97.38 81 ILE A C 1
ATOM 655 O O . ILE A 1 81 ? 6.632 3.377 -6.572 1.00 97.38 81 ILE A O 1
ATOM 659 N N . TRP A 1 82 ? 6.647 1.765 -5.017 1.00 97.81 82 TRP A N 1
ATOM 660 C CA . TRP A 1 82 ? 5.199 1.728 -4.896 1.00 97.81 82 TRP A CA 1
ATOM 661 C C . TRP A 1 82 ? 4.745 2.822 -3.926 1.00 97.81 82 TRP A C 1
ATOM 663 O O . TRP A 1 82 ? 5.260 2.918 -2.809 1.00 97.81 82 TRP A O 1
ATOM 673 N N . LYS A 1 83 ? 3.774 3.640 -4.336 1.00 97.94 83 LYS A N 1
ATOM 674 C CA . LYS A 1 83 ? 3.138 4.657 -3.489 1.00 97.94 83 LYS A CA 1
ATOM 675 C C . LYS A 1 83 ? 1.632 4.538 -3.585 1.00 97.94 83 LYS A C 1
ATOM 677 O O . LYS A 1 83 ? 1.089 4.296 -4.661 1.00 97.94 83 LYS A O 1
ATOM 682 N N . GLY A 1 84 ? 0.942 4.753 -2.475 1.00 98.12 84 GLY A N 1
ATOM 683 C CA . GLY A 1 84 ? -0.510 4.719 -2.476 1.00 98.12 84 GLY A CA 1
ATOM 684 C C . GLY A 1 84 ? -1.129 5.029 -1.130 1.00 98.12 84 GLY A C 1
ATOM 685 O O . GLY A 1 84 ? -0.442 5.336 -0.157 1.00 98.12 84 GLY A O 1
ATOM 686 N N . TRP A 1 85 ? -2.449 4.928 -1.087 1.00 98.50 85 TRP A N 1
ATOM 687 C CA . TRP A 1 85 ? -3.225 4.982 0.139 1.00 98.50 85 TRP A CA 1
ATOM 688 C C . TRP A 1 85 ? -4.265 3.870 0.159 1.00 98.50 85 TRP A C 1
ATOM 690 O O . TRP A 1 85 ? -4.738 3.420 -0.887 1.00 98.50 85 TRP A O 1
ATOM 700 N N . ILE A 1 86 ? -4.621 3.428 1.362 1.00 98.44 86 ILE A N 1
ATOM 701 C CA . ILE A 1 86 ? -5.651 2.415 1.594 1.00 98.44 86 ILE A CA 1
ATOM 702 C C . ILE A 1 86 ? -6.630 2.943 2.640 1.00 98.44 86 ILE A C 1
ATOM 704 O O . ILE A 1 86 ? -6.218 3.453 3.681 1.00 98.44 86 ILE A O 1
ATOM 708 N N . ASP A 1 87 ? -7.921 2.815 2.354 1.00 98.56 87 ASP A N 1
ATOM 709 C CA . ASP A 1 87 ? -9.011 3.072 3.289 1.00 98.56 87 ASP A CA 1
ATOM 710 C C . ASP A 1 87 ? -9.022 1.994 4.384 1.00 98.56 87 ASP A C 1
ATOM 712 O O . ASP A 1 87 ? -9.050 0.790 4.108 1.00 98.56 87 ASP A O 1
ATOM 716 N N . LEU A 1 88 ? -8.978 2.423 5.644 1.00 98.19 88 LEU A N 1
ATOM 717 C CA . LEU A 1 88 ? -8.859 1.538 6.804 1.00 98.19 88 LEU A CA 1
ATOM 718 C C . LEU A 1 88 ? -10.132 0.740 7.079 1.00 98.19 88 LEU A C 1
ATOM 720 O O . LEU A 1 88 ? -10.056 -0.305 7.727 1.00 98.19 88 LEU A O 1
ATOM 724 N N . GLN A 1 89 ? -11.284 1.212 6.602 1.00 97.25 89 GLN A N 1
ATOM 725 C CA . GLN A 1 89 ? -12.542 0.496 6.733 1.00 97.25 89 GLN A CA 1
ATOM 726 C C 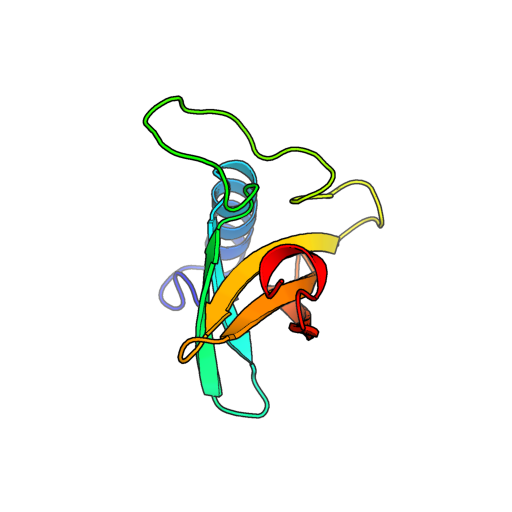. GLN A 1 89 ? -12.756 -0.454 5.562 1.00 97.25 89 GLN A C 1
ATOM 728 O O . GLN A 1 89 ? -13.109 -1.606 5.780 1.00 97.25 89 GLN A O 1
ATOM 733 N N . ARG A 1 90 ? -12.543 -0.018 4.324 1.00 97.81 90 ARG A N 1
ATOM 734 C CA . ARG A 1 90 ? -12.850 -0.805 3.121 1.00 97.81 90 ARG A CA 1
ATOM 735 C C . ARG A 1 90 ? -11.732 -1.759 2.708 1.00 97.81 90 ARG A C 1
ATOM 737 O O . ARG A 1 90 ? -12.008 -2.771 2.068 1.00 97.81 90 ARG A O 1
ATOM 744 N N . LEU A 1 91 ? -10.489 -1.479 3.107 1.00 98.06 91 LEU A N 1
ATOM 745 C CA . LEU A 1 91 ? -9.282 -2.234 2.742 1.00 98.06 91 LEU A CA 1
ATOM 746 C C . LEU A 1 91 ? -8.971 -2.237 1.232 1.00 98.06 91 LEU A C 1
ATOM 748 O O . LEU A 1 91 ? -8.252 -3.112 0.723 1.00 9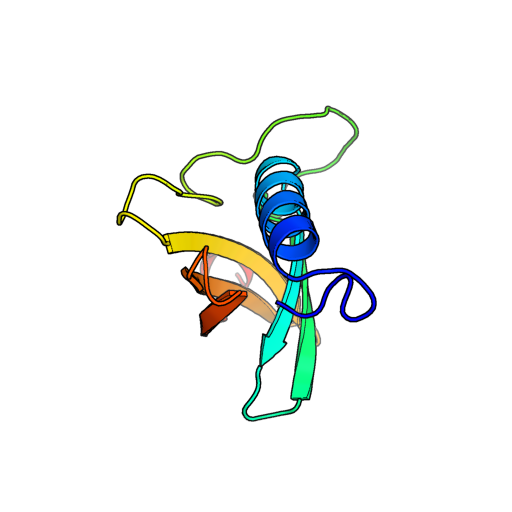8.06 91 LEU A O 1
ATOM 752 N N . ASP A 1 92 ? -9.467 -1.224 0.527 1.00 97.94 92 ASP A N 1
ATOM 753 C CA . ASP A 1 92 ? -9.148 -0.868 -0.850 1.00 97.94 92 ASP A CA 1
ATOM 754 C C . ASP A 1 92 ? -8.607 0.568 -0.922 1.00 97.94 92 ASP A C 1
ATOM 756 O O . ASP A 1 92 ? -8.499 1.265 0.084 1.00 97.94 92 ASP A O 1
ATOM 760 N N . GLY A 1 93 ? -8.169 0.989 -2.101 1.00 97.56 93 GLY A N 1
ATOM 761 C CA . GLY A 1 93 ? -7.583 2.307 -2.283 1.00 97.56 93 GLY A CA 1
ATOM 762 C C . GLY A 1 93 ? -6.896 2.430 -3.630 1.00 97.56 93 GLY A C 1
ATOM 763 O O . GLY A 1 93 ? -7.204 1.691 -4.567 1.00 97.56 93 GLY A O 1
ATOM 764 N N . MET A 1 94 ? -5.955 3.361 -3.719 1.00 97.94 94 MET A N 1
ATOM 765 C CA . MET A 1 94 ? -5.227 3.661 -4.946 1.00 97.94 94 MET A CA 1
ATOM 766 C C . MET A 1 94 ? -3.728 3.572 -4.714 1.00 97.94 94 MET A C 1
ATOM 768 O O . MET A 1 94 ? -3.228 3.963 -3.663 1.00 97.94 94 MET A O 1
ATOM 772 N N . GLY A 1 95 ? -3.005 3.117 -5.729 1.00 97.38 95 GLY A N 1
ATOM 773 C CA . GLY A 1 95 ? -1.554 3.173 -5.742 1.00 97.38 95 GLY A CA 1
ATOM 774 C C . GLY A 1 95 ? -1.006 3.162 -7.158 1.00 97.38 95 GLY A C 1
ATOM 775 O O . GLY A 1 95 ? -1.723 2.858 -8.113 1.00 97.38 95 GLY A O 1
ATOM 776 N N . CYS A 1 96 ? 0.268 3.488 -7.276 1.00 96.81 96 CYS A N 1
ATOM 777 C CA . CYS A 1 96 ? 1.032 3.477 -8.512 1.00 96.81 96 CYS A CA 1
ATOM 778 C C . CYS A 1 96 ? 2.453 2.972 -8.240 1.00 96.81 96 CYS A C 1
ATOM 780 O O . CYS A 1 96 ? 2.893 2.880 -7.092 1.00 96.81 96 CYS A O 1
ATOM 782 N N . LEU A 1 97 ? 3.151 2.621 -9.317 1.00 97.06 97 LEU A N 1
ATOM 783 C CA . LEU A 1 97 ? 4.588 2.382 -9.316 1.00 97.06 97 LEU A CA 1
ATOM 784 C C . LEU A 1 97 ? 5.256 3.579 -9.986 1.00 97.06 97 LEU A C 1
ATOM 786 O O . LEU A 1 97 ? 4.853 3.980 -11.077 1.00 97.06 97 LEU A O 1
ATOM 790 N N . GLU A 1 98 ? 6.266 4.127 -9.332 1.00 97.31 98 GLU A N 1
ATOM 791 C CA . GLU A 1 98 ? 7.100 5.210 -9.844 1.00 97.31 98 GLU A CA 1
ATOM 792 C C . GLU A 1 98 ? 8.522 4.688 -10.047 1.00 97.31 98 GLU A C 1
ATOM 794 O O . GLU A 1 98 ? 8.985 3.848 -9.277 1.00 97.31 98 GLU A O 1
ATOM 799 N N . PHE A 1 99 ? 9.214 5.162 -11.080 1.00 96.62 99 PHE A N 1
ATOM 800 C CA . PHE A 1 99 ? 10.624 4.837 -11.286 1.00 96.62 99 PHE A CA 1
ATOM 801 C C . PHE A 1 99 ? 11.490 5.535 -10.227 1.00 96.62 99 PHE A C 1
ATOM 803 O O . PHE A 1 99 ? 11.258 6.702 -9.913 1.00 96.62 99 PHE A O 1
ATOM 810 N N . ASP A 1 100 ? 12.465 4.817 -9.670 1.00 94.94 100 ASP A N 1
ATOM 811 C CA . ASP A 1 100 ? 13.397 5.346 -8.671 1.00 94.94 100 ASP A CA 1
ATOM 812 C C . ASP A 1 100 ? 14.717 5.741 -9.350 1.00 94.94 100 ASP A C 1
ATOM 814 O O . ASP A 1 100 ? 15.643 4.933 -9.452 1.00 94.94 100 ASP A O 1
ATOM 818 N N . GLU A 1 101 ? 14.776 6.973 -9.866 1.00 90.69 101 GLU A N 1
ATOM 819 C CA . GLU A 1 101 ? 15.946 7.493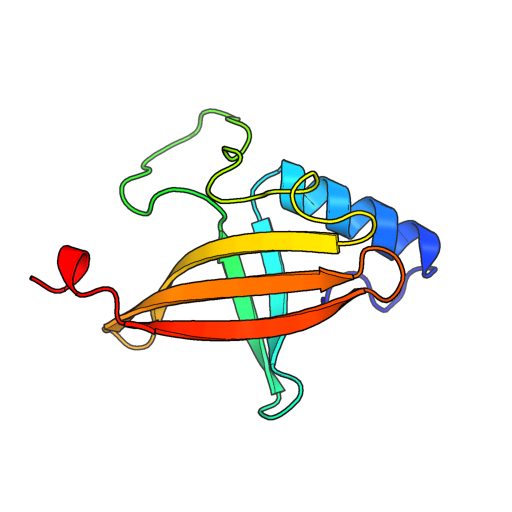 -10.590 1.00 90.69 101 GLU A CA 1
ATOM 820 C C . GLU A 1 101 ? 17.205 7.531 -9.721 1.00 90.69 101 GLU A C 1
ATOM 822 O O . GLU A 1 101 ? 18.283 7.184 -10.197 1.00 90.69 101 GLU A O 1
ATOM 827 N N . GLU A 1 102 ? 17.071 7.915 -8.449 1.00 88.31 102 GLU A N 1
ATOM 828 C CA . GLU A 1 102 ? 18.203 8.059 -7.526 1.00 88.31 102 GLU A CA 1
ATOM 829 C C . GLU A 1 102 ? 18.904 6.723 -7.274 1.00 88.31 102 GLU A C 1
ATOM 831 O O . GLU A 1 102 ? 20.123 6.679 -7.137 1.00 88.31 102 GLU A O 1
ATOM 836 N N . ARG A 1 103 ? 18.139 5.626 -7.211 1.00 83.25 103 ARG A N 1
ATOM 837 C CA . ARG A 1 103 ? 18.683 4.275 -7.006 1.00 83.25 103 ARG A CA 1
ATOM 838 C C . ARG A 1 103 ? 19.076 3.553 -8.286 1.00 83.25 103 ARG A C 1
ATOM 840 O O . ARG A 1 103 ? 19.694 2.493 -8.201 1.00 83.25 103 ARG A O 1
ATOM 847 N N . ALA A 1 104 ? 18.622 4.028 -9.439 1.00 84.19 104 ALA A N 1
ATOM 848 C CA . ALA A 1 104 ? 18.929 3.420 -10.727 1.00 84.19 104 ALA A CA 1
ATOM 849 C C . ALA A 1 104 ? 20.242 3.937 -11.346 1.00 84.19 104 ALA A C 1
ATOM 851 O O . ALA A 1 104 ? 20.702 3.345 -12.324 1.00 84.19 104 ALA A O 1
ATOM 852 N N . GLN A 1 105 ? 20.815 5.019 -10.805 1.00 74.25 105 GLN A N 1
ATOM 853 C CA . GLN A 1 105 ? 22.137 5.557 -11.160 1.00 74.25 105 GLN A CA 1
ATOM 854 C C . GLN A 1 105 ? 23.256 4.868 -10.374 1.00 74.25 105 GLN A C 1
ATOM 856 O O . GLN A 1 105 ? 24.325 4.647 -10.987 1.00 74.25 105 GLN A O 1
#